Protein AF-A0A2W6W404-F1 (afdb_monomer_lite)

Radius of gyration: 25.02 Å; chains: 1; bounding box: 51×24×75 Å

Sequence (86 aa):
MTELVDHRGQPLRREVLTKEVAGPTLAGLRSPIAGYPGDGLTPVRLAQILRGADHGDPRSYFELAEQIEERDPHYVGVLSTRKRSV

Structure (mmCIF, N/CA/C/O backbone):
data_AF-A0A2W6W404-F1
#
_entry.id   AF-A0A2W6W404-F1
#
loop_
_atom_site.group_PDB
_atom_site.id
_atom_site.type_symbol
_atom_site.label_atom_id
_atom_site.label_alt_id
_atom_site.label_comp_id
_atom_site.label_asym_id
_atom_site.label_entity_id
_atom_site.label_seq_id
_atom_site.pdbx_PDB_ins_code
_atom_site.Cartn_x
_atom_site.Cartn_y
_atom_site.Cartn_z
_atom_site.occupancy
_atom_site.B_iso_or_equiv
_atom_site.auth_seq_id
_atom_site.auth_comp_id
_atom_site.auth_asym_id
_atom_site.auth_atom_id
_atom_site.pdbx_PDB_model_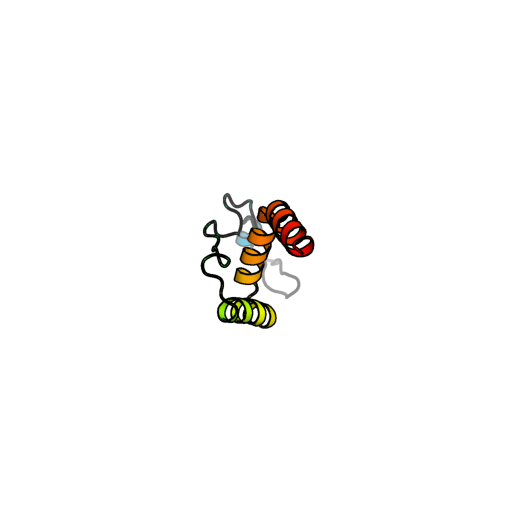num
ATOM 1 N N . MET A 1 1 ? -36.879 4.392 49.214 1.00 53.06 1 MET A N 1
ATOM 2 C CA . MET A 1 1 ? -35.535 4.736 48.703 1.00 53.06 1 MET A CA 1
ATOM 3 C C . MET A 1 1 ? -35.643 4.854 47.195 1.00 53.06 1 MET A C 1
ATOM 5 O O . MET A 1 1 ? -36.038 3.882 46.571 1.00 53.06 1 MET A O 1
ATOM 9 N N . THR A 1 2 ? -35.401 6.036 46.634 1.00 76.88 2 THR A N 1
ATOM 10 C CA . THR A 1 2 ? -35.533 6.295 45.192 1.00 76.88 2 THR A CA 1
ATOM 11 C C . THR A 1 2 ? -34.199 5.992 44.511 1.00 76.88 2 THR A C 1
ATOM 13 O O . THR A 1 2 ? -33.176 6.560 44.894 1.00 76.88 2 THR A O 1
ATOM 16 N N . GLU A 1 3 ? -34.191 5.070 43.550 1.00 84.12 3 GLU A N 1
ATOM 17 C CA . GLU A 1 3 ? -32.990 4.660 42.816 1.00 84.12 3 GLU A CA 1
ATOM 18 C C . GLU A 1 3 ? -32.876 5.452 41.506 1.00 84.12 3 GLU A C 1
ATOM 20 O O . GLU A 1 3 ? -33.872 5.673 40.818 1.00 84.12 3 GLU A O 1
ATOM 25 N N . LEU A 1 4 ? -31.671 5.936 41.184 1.00 86.44 4 LEU A N 1
ATOM 26 C CA . LEU A 1 4 ? -31.414 6.641 39.926 1.00 86.44 4 LEU A CA 1
ATOM 27 C C . LEU A 1 4 ? -31.277 5.611 38.807 1.00 86.44 4 LEU A C 1
ATOM 29 O O . LEU A 1 4 ? -30.489 4.674 38.930 1.00 86.44 4 LEU A O 1
ATOM 33 N N . VAL A 1 5 ? -32.014 5.814 37.720 1.00 91.62 5 VAL A N 1
ATOM 34 C CA . VAL A 1 5 ? -32.024 4.935 36.546 1.00 91.62 5 VAL A CA 1
ATOM 35 C C . VAL A 1 5 ? -31.559 5.684 35.302 1.00 91.62 5 VAL A C 1
ATOM 37 O O . VAL A 1 5 ? -31.646 6.912 35.235 1.00 91.62 5 VAL A O 1
ATOM 40 N N . ASP A 1 6 ? -31.040 4.950 34.324 1.00 87.44 6 ASP A N 1
ATOM 41 C CA . ASP A 1 6 ? -30.672 5.490 33.019 1.00 87.44 6 ASP A CA 1
ATOM 42 C C . ASP A 1 6 ? -31.889 5.667 32.085 1.00 87.44 6 ASP A C 1
ATOM 44 O O . ASP A 1 6 ? -33.036 5.380 32.433 1.00 87.44 6 ASP A O 1
ATOM 48 N N . HIS A 1 7 ? -31.629 6.114 30.852 1.00 88.81 7 HIS A N 1
ATOM 49 C CA . HIS A 1 7 ? -32.644 6.281 29.804 1.00 88.81 7 HIS A CA 1
ATOM 50 C C . HIS A 1 7 ? -33.353 4.976 29.380 1.00 88.81 7 HIS A C 1
ATOM 52 O O . HIS A 1 7 ? -34.337 5.033 28.647 1.00 88.81 7 HIS A O 1
ATOM 58 N N . AR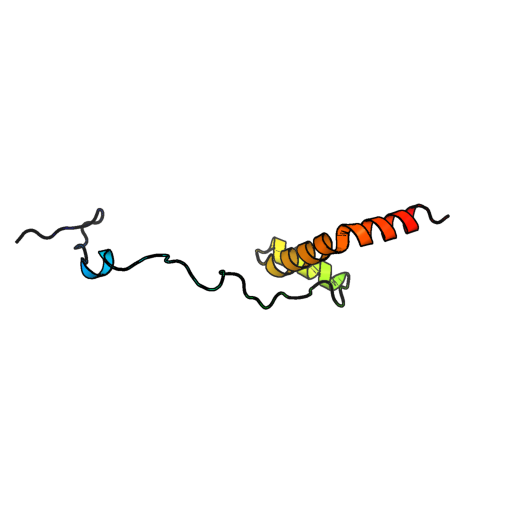G A 1 8 ? -32.859 3.808 29.810 1.00 91.81 8 ARG A N 1
ATOM 59 C CA . ARG A 1 8 ? -33.426 2.475 29.554 1.00 91.81 8 ARG A CA 1
ATOM 60 C C . ARG A 1 8 ? -34.071 1.875 30.806 1.00 91.81 8 ARG A C 1
ATOM 62 O O . ARG A 1 8 ? -34.478 0.715 30.776 1.00 91.81 8 ARG A O 1
ATOM 69 N N . GLY A 1 9 ? -34.165 2.639 31.897 1.00 89.62 9 GLY A N 1
ATOM 70 C CA . GLY A 1 9 ? -34.723 2.185 33.168 1.00 89.62 9 GLY A CA 1
ATOM 71 C C . GLY A 1 9 ? -33.810 1.239 33.951 1.00 89.62 9 GLY A C 1
ATOM 72 O O . GLY A 1 9 ? -34.273 0.615 34.903 1.00 89.62 9 GLY A O 1
ATOM 73 N N . GLN A 1 10 ? -32.532 1.108 33.579 1.00 89.69 10 GLN A N 1
ATOM 74 C CA . GLN A 1 10 ? -31.573 0.298 34.326 1.00 89.69 10 GLN A CA 1
ATOM 75 C C . GLN A 1 10 ? -30.976 1.103 35.491 1.00 89.69 10 GLN A C 1
ATOM 77 O O . GLN A 1 10 ? -30.636 2.275 35.304 1.00 89.69 10 GLN A O 1
ATOM 82 N N . PRO A 1 11 ? -30.806 0.505 36.686 1.00 89.75 11 PRO A N 1
ATOM 83 C CA . PRO A 1 11 ? -30.178 1.173 37.821 1.00 89.75 11 PRO A CA 1
ATOM 84 C C . PRO A 1 11 ? -28.761 1.659 37.513 1.00 89.75 11 PRO A C 1
ATOM 86 O O . PRO A 1 11 ? -27.920 0.918 36.995 1.00 89.75 11 PRO A O 1
ATOM 89 N N . LEU A 1 12 ? -28.475 2.912 37.862 1.00 86.81 12 LEU A N 1
ATOM 90 C CA . LEU A 1 12 ? -27.193 3.542 37.577 1.00 86.81 12 LEU A CA 1
ATOM 91 C C . LEU A 1 12 ? -26.098 2.992 38.506 1.00 86.81 12 LEU A C 1
ATOM 93 O O . LEU A 1 12 ? -26.096 3.227 39.718 1.00 86.81 12 LEU A O 1
ATOM 97 N N . ARG A 1 13 ? -25.106 2.303 37.936 1.00 86.25 13 ARG A N 1
ATOM 98 C CA . ARG A 1 13 ? -23.950 1.780 38.682 1.00 86.25 13 ARG A CA 1
ATOM 99 C C . ARG A 1 13 ? -22.926 2.889 38.926 1.00 86.25 13 ARG A C 1
ATOM 101 O O . ARG A 1 13 ? -22.054 3.138 38.095 1.00 86.25 13 ARG A O 1
ATOM 108 N N . ARG A 1 14 ? -23.019 3.552 40.084 1.00 82.62 14 ARG A N 1
ATOM 109 C CA . ARG A 1 14 ? -22.145 4.685 40.471 1.00 82.62 14 ARG A CA 1
ATOM 110 C C . ARG A 1 14 ? -20.647 4.367 40.379 1.00 82.62 14 ARG A C 1
ATOM 112 O O . ARG A 1 14 ? -19.864 5.221 39.990 1.00 82.62 14 ARG A O 1
ATOM 119 N N . GLU A 1 15 ? -20.283 3.125 40.674 1.00 82.62 15 GLU A N 1
ATOM 120 C CA . GLU A 1 15 ? -18.931 2.557 40.574 1.00 82.62 15 GLU A CA 1
ATOM 121 C C . GLU A 1 15 ? -18.308 2.595 39.164 1.00 82.62 15 GLU A C 1
ATOM 123 O O . GLU A 1 15 ? -17.088 2.538 39.032 1.00 82.62 15 GLU A O 1
ATOM 128 N N . VAL A 1 16 ? -19.120 2.687 38.105 1.00 81.94 16 VAL A N 1
ATOM 129 C CA . VAL A 1 16 ? -18.638 2.772 36.715 1.00 81.94 16 VAL A CA 1
ATOM 130 C C . VAL A 1 16 ? -18.458 4.227 36.277 1.00 81.94 16 VAL A C 1
ATOM 132 O O . VAL A 1 16 ? -17.582 4.515 35.470 1.00 81.94 16 VAL A O 1
ATOM 135 N N . LEU A 1 17 ? -19.238 5.154 36.839 1.00 81.69 17 LEU A N 1
ATOM 136 C CA . LEU A 1 17 ? -19.243 6.571 36.450 1.00 81.69 17 LEU A CA 1
ATOM 137 C C . LEU A 1 17 ? -17.990 7.338 36.882 1.00 81.69 17 LEU A C 1
ATOM 139 O O . LEU A 1 17 ? -17.727 8.421 36.371 1.00 81.69 17 LEU A O 1
ATOM 143 N N . THR A 1 18 ? -17.236 6.796 37.834 1.00 84.44 18 THR A N 1
ATOM 144 C CA . THR A 1 18 ? -15.974 7.370 38.311 1.00 84.44 18 THR A CA 1
ATOM 145 C C . THR A 1 18 ? -14.751 6.783 37.611 1.00 84.44 18 THR A C 1
ATOM 147 O O . THR A 1 18 ? -13.636 7.230 37.873 1.00 84.44 18 THR A O 1
ATOM 150 N N . LYS A 1 19 ? -14.925 5.780 36.739 1.00 83.94 19 LYS A N 1
ATOM 151 C CA . LYS A 1 19 ? -13.820 5.195 35.977 1.00 83.94 19 LYS A CA 1
ATOM 152 C C . LYS A 1 19 ? -13.516 6.050 34.755 1.00 83.94 19 LYS A C 1
ATOM 154 O O . LYS A 1 19 ? -14.415 6.418 34.005 1.00 83.94 19 LYS A O 1
ATOM 159 N N . GLU A 1 20 ? -12.235 6.320 34.546 1.00 79.62 20 GLU A N 1
ATOM 160 C CA . GLU A 1 20 ? -11.753 6.970 33.334 1.00 79.62 20 GLU A CA 1
ATOM 161 C C . GLU A 1 20 ? -12.017 6.070 32.117 1.00 79.62 20 GLU A C 1
ATOM 163 O O . GLU A 1 20 ? -11.690 4.881 32.117 1.00 79.62 20 GLU A O 1
ATOM 168 N N . VAL A 1 21 ? -12.628 6.641 31.080 1.00 79.06 21 VAL A N 1
ATOM 169 C CA . VAL A 1 21 ? -12.876 5.979 29.796 1.00 79.06 21 VAL A CA 1
ATOM 170 C C . VAL A 1 21 ? -12.058 6.709 28.738 1.00 79.06 21 VAL A C 1
ATOM 172 O O . VAL A 1 21 ? -12.158 7.926 28.627 1.00 79.06 21 VAL A O 1
ATOM 175 N N . ALA A 1 22 ? -11.277 5.959 27.956 1.00 71.62 22 ALA A N 1
ATOM 176 C CA . ALA A 1 22 ? -10.425 6.481 26.882 1.00 71.62 22 ALA A CA 1
ATOM 177 C C . ALA A 1 22 ? -9.326 7.473 27.334 1.00 71.62 22 ALA A C 1
ATOM 179 O O . ALA A 1 22 ? -9.072 8.472 26.663 1.00 71.62 22 ALA A O 1
ATOM 180 N N . GLY A 1 23 ? -8.651 7.179 28.452 1.00 78.00 23 GLY A N 1
ATOM 181 C CA . GLY A 1 23 ? -7.465 7.921 28.892 1.00 78.00 23 GLY A CA 1
ATOM 182 C C . GLY A 1 23 ? -6.286 7.843 27.89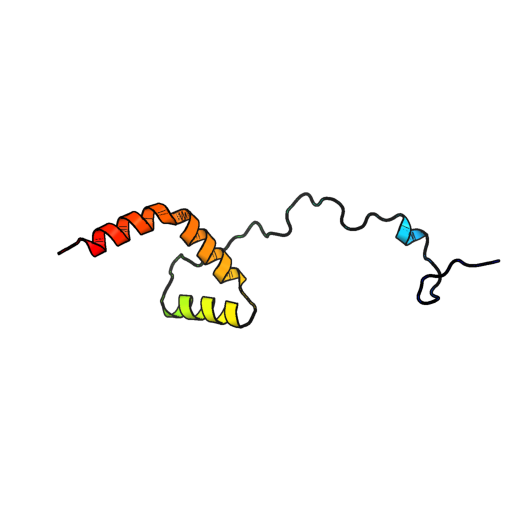9 1.00 78.00 23 GLY A C 1
ATOM 183 O O . GLY A 1 23 ? -6.243 6.957 27.034 1.00 78.00 23 GLY A O 1
ATOM 184 N N . PRO A 1 24 ? -5.307 8.761 28.000 1.00 65.06 24 PRO A N 1
ATOM 185 C CA . PRO A 1 24 ? -4.152 8.808 27.107 1.00 65.06 24 PRO A CA 1
ATOM 186 C C . PRO A 1 24 ? -3.336 7.510 27.192 1.00 65.06 24 PRO A C 1
ATOM 188 O O . PRO A 1 24 ? -2.898 7.098 28.264 1.00 65.06 24 PRO A O 1
ATOM 191 N N . THR A 1 25 ? -3.120 6.8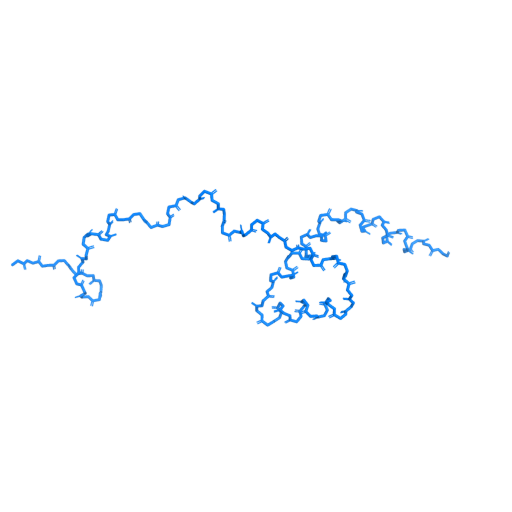52 26.051 1.00 68.81 25 THR A N 1
ATOM 192 C CA . THR A 1 25 ? -2.308 5.627 25.971 1.00 68.81 25 THR A CA 1
ATOM 193 C C . THR A 1 25 ? -0.871 5.984 25.581 1.00 68.81 25 THR A C 1
ATOM 195 O O . THR A 1 25 ? -0.660 6.777 24.667 1.00 68.81 25 THR A O 1
ATOM 198 N N . LEU A 1 26 ? 0.124 5.404 26.265 1.00 65.44 26 LEU A N 1
ATOM 199 C CA . LEU A 1 26 ? 1.557 5.676 26.038 1.00 65.44 26 LEU A CA 1
ATOM 200 C C . LEU A 1 26 ? 2.068 5.221 24.660 1.00 65.44 26 LEU A C 1
ATOM 202 O O . LEU A 1 26 ? 3.077 5.729 24.181 1.00 65.44 26 LEU A O 1
ATOM 206 N N . ALA A 1 27 ? 1.381 4.274 24.025 1.00 62.81 27 ALA A N 1
ATOM 207 C CA . ALA A 1 27 ? 1.662 3.814 22.673 1.00 62.81 27 ALA A CA 1
ATOM 208 C C . ALA A 1 27 ? 0.424 4.056 21.804 1.00 62.81 27 ALA A C 1
ATOM 210 O O . ALA A 1 27 ? -0.701 3.805 22.236 1.00 62.81 27 ALA A O 1
ATOM 211 N N . GLY A 1 28 ? 0.618 4.554 20.582 1.00 61.38 28 GLY A N 1
ATOM 212 C CA . GLY A 1 28 ? -0.481 4.677 19.627 1.00 61.38 28 GLY A CA 1
ATOM 213 C C . GLY A 1 28 ? -1.095 3.309 19.316 1.00 61.38 28 GLY A C 1
ATOM 214 O O . GLY A 1 28 ? -0.422 2.286 19.393 1.00 61.38 28 GLY A O 1
ATOM 215 N N . LEU A 1 29 ? -2.354 3.287 18.872 1.00 59.09 29 LEU A N 1
ATOM 216 C CA . LEU A 1 29 ? -3.043 2.081 18.370 1.00 59.09 29 LEU A CA 1
ATOM 217 C C . LEU A 1 29 ? -2.361 1.437 17.138 1.00 59.09 29 LEU A C 1
ATOM 219 O O . LEU A 1 29 ? -2.868 0.465 16.582 1.00 59.09 29 LEU A O 1
ATOM 223 N N . ARG A 1 30 ? -1.237 1.994 16.676 1.00 57.59 30 ARG A N 1
ATOM 224 C CA . ARG A 1 30 ? -0.439 1.480 15.567 1.00 57.59 30 ARG A CA 1
ATOM 225 C C . ARG A 1 30 ? 0.628 0.544 16.122 1.00 57.59 30 ARG A C 1
ATOM 227 O O . ARG A 1 30 ? 1.463 0.954 16.924 1.00 57.59 30 ARG A O 1
ATOM 234 N N . SER A 1 31 ? 0.592 -0.710 15.677 1.00 58.41 31 SER A N 1
ATOM 235 C CA . SER A 1 31 ? 1.682 -1.656 15.912 1.00 58.41 31 SER A CA 1
ATOM 236 C C . SER A 1 31 ? 2.988 -1.063 15.360 1.00 58.41 31 SER A C 1
ATOM 238 O O . SER A 1 31 ? 2.996 -0.649 14.203 1.00 58.41 31 SER A O 1
ATOM 240 N N . PRO A 1 32 ? 4.088 -1.030 16.133 1.00 55.25 32 PRO A N 1
ATOM 241 C CA . PRO A 1 32 ? 5.392 -0.575 15.643 1.00 55.25 32 PRO A CA 1
ATOM 242 C C . PRO A 1 32 ? 6.032 -1.554 14.646 1.00 55.25 32 PRO A C 1
ATOM 244 O O . PRO A 1 32 ? 7.056 -1.242 14.046 1.00 55.25 32 PRO A O 1
ATOM 247 N N . ILE A 1 33 ? 5.447 -2.742 14.464 1.00 56.25 33 ILE A N 1
ATOM 248 C CA . ILE A 1 33 ? 5.861 -3.701 13.441 1.00 56.25 33 ILE A CA 1
ATOM 249 C C . ILE A 1 33 ? 5.131 -3.327 12.148 1.00 56.25 33 ILE A C 1
ATOM 251 O O . ILE A 1 33 ? 4.057 -3.857 11.870 1.00 56.25 33 ILE A O 1
ATOM 255 N N . ALA A 1 34 ? 5.690 -2.376 11.401 1.00 61.12 34 ALA A N 1
ATOM 256 C CA . ALA A 1 34 ? 5.291 -2.130 10.021 1.00 61.12 34 ALA A CA 1
ATOM 257 C C . ALA A 1 34 ? 5.863 -3.242 9.129 1.00 61.12 34 ALA A C 1
ATOM 259 O O . ALA A 1 34 ? 7.029 -3.627 9.266 1.00 61.12 34 ALA A O 1
ATOM 260 N N . GLY A 1 35 ? 5.044 -3.788 8.233 1.00 76.50 35 GLY A N 1
ATOM 261 C CA . GLY A 1 35 ? 5.544 -4.642 7.162 1.00 76.50 35 GLY A CA 1
ATOM 262 C C . GLY A 1 35 ? 6.310 -3.839 6.104 1.00 76.50 35 GLY A C 1
ATOM 263 O O . GLY A 1 35 ? 6.104 -2.640 5.947 1.00 76.50 35 GLY A O 1
ATOM 264 N N . TYR A 1 36 ? 7.135 -4.525 5.306 1.00 87.94 36 TYR A N 1
ATOM 265 C CA . TYR A 1 36 ? 7.716 -3.987 4.067 1.00 87.94 36 TYR A CA 1
ATOM 266 C C . TYR A 1 36 ? 7.151 -4.735 2.848 1.00 87.94 36 TYR A C 1
ATOM 268 O O . TYR A 1 36 ? 7.859 -5.515 2.207 1.00 87.94 36 TYR A O 1
ATOM 276 N N . PRO A 1 37 ? 5.852 -4.576 2.508 1.00 90.44 37 PRO A N 1
ATOM 277 C CA . PRO A 1 37 ? 5.259 -5.246 1.348 1.00 90.44 37 PRO A CA 1
ATOM 278 C C . PRO A 1 37 ? 5.930 -4.923 0.002 1.00 90.44 37 PRO A C 1
ATOM 280 O O . PRO A 1 37 ? 5.740 -5.692 -0.942 1.00 90.44 37 PRO A O 1
ATOM 283 N N . GLY A 1 38 ? 6.711 -3.837 -0.099 1.00 90.19 38 GLY A N 1
ATOM 284 C CA . GLY A 1 38 ? 7.503 -3.507 -1.286 1.00 90.19 38 GLY A CA 1
ATOM 285 C C . GLY A 1 38 ? 8.694 -4.445 -1.522 1.00 90.19 38 GLY A C 1
ATOM 286 O O . GLY A 1 38 ? 9.119 -4.623 -2.667 1.00 90.19 38 GLY A O 1
ATOM 287 N N . ASP A 1 39 ? 9.205 -5.100 -0.479 1.00 91.38 39 ASP A N 1
ATOM 288 C CA . ASP A 1 39 ? 10.348 -6.002 -0.593 1.00 91.38 39 ASP A CA 1
ATOM 289 C C . ASP A 1 39 ? 9.936 -7.325 -1.245 1.00 91.38 39 ASP A C 1
ATOM 291 O O . ASP A 1 39 ? 9.029 -8.031 -0.788 1.00 91.38 39 ASP A O 1
ATOM 295 N N . GLY A 1 40 ? 10.602 -7.675 -2.350 1.00 89.50 40 GLY A N 1
ATOM 296 C CA . GLY A 1 40 ? 10.233 -8.842 -3.155 1.00 89.50 40 GLY A CA 1
ATOM 297 C C . GLY A 1 40 ? 8.839 -8.716 -3.781 1.00 89.50 40 GLY A C 1
ATOM 298 O O . GLY A 1 40 ? 8.135 -9.721 -3.928 1.00 89.50 40 GLY A O 1
ATOM 299 N N . LEU A 1 41 ? 8.400 -7.492 -4.101 1.00 94.56 41 LEU A N 1
ATOM 300 C CA . LEU A 1 41 ? 7.122 -7.261 -4.763 1.00 94.56 41 LEU A CA 1
ATOM 301 C C . LEU A 1 41 ? 7.123 -7.900 -6.160 1.00 94.56 41 LEU A C 1
ATOM 303 O O . LEU A 1 41 ? 7.942 -7.578 -7.020 1.00 94.56 41 LEU A O 1
ATOM 307 N N . THR A 1 42 ? 6.170 -8.799 -6.393 1.00 97.31 42 THR A N 1
ATOM 308 C CA . THR A 1 42 ? 5.885 -9.387 -7.708 1.00 97.31 42 THR A CA 1
ATOM 309 C C . THR A 1 42 ? 4.502 -8.939 -8.180 1.00 97.31 42 THR A C 1
ATOM 311 O O . THR A 1 42 ? 3.665 -8.588 -7.343 1.00 97.31 42 THR A O 1
ATOM 314 N N . PRO A 1 43 ? 4.192 -8.997 -9.489 1.00 97.56 43 PRO A N 1
ATOM 315 C CA . PRO A 1 43 ? 2.854 -8.6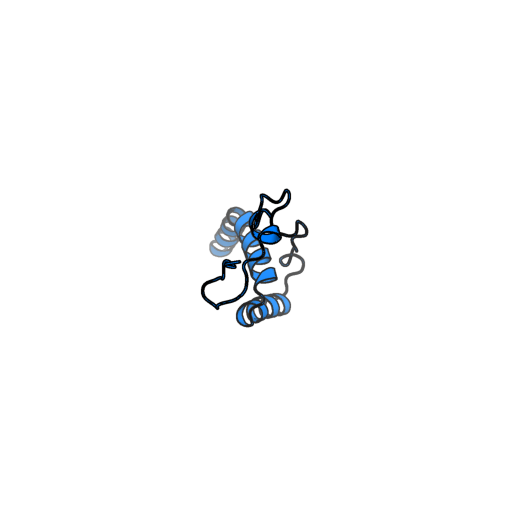62 -9.982 1.00 97.56 43 PRO A CA 1
ATOM 316 C C . PRO A 1 43 ? 1.738 -9.471 -9.304 1.00 97.56 43 PRO A C 1
ATOM 318 O O . PRO A 1 43 ? 0.684 -8.929 -8.979 1.00 97.56 43 PRO A O 1
ATOM 321 N N . VAL A 1 44 ? 1.988 -10.757 -9.026 1.00 98.00 44 VAL A N 1
ATOM 322 C CA . VAL A 1 44 ? 1.036 -11.633 -8.323 1.00 98.00 44 VAL A CA 1
ATOM 323 C C . VAL A 1 44 ? 0.788 -11.139 -6.897 1.00 98.00 44 VAL A C 1
ATOM 325 O O . VAL A 1 44 ? -0.366 -11.050 -6.476 1.00 98.00 44 VAL A O 1
ATOM 328 N N . ARG A 1 45 ? 1.851 -10.772 -6.172 1.00 96.38 45 ARG A N 1
ATOM 329 C CA . ARG A 1 45 ? 1.760 -10.255 -4.801 1.00 96.38 45 ARG A CA 1
ATOM 330 C C . ARG A 1 45 ? 1.068 -8.892 -4.752 1.00 96.38 45 ARG A C 1
ATOM 332 O O . ARG A 1 45 ? 0.208 -8.686 -3.904 1.00 96.38 45 ARG A O 1
ATOM 339 N N . LEU A 1 46 ? 1.366 -7.997 -5.695 1.00 97.56 46 LEU A N 1
ATOM 340 C CA . LEU A 1 46 ? 0.674 -6.711 -5.813 1.00 97.56 46 LEU A CA 1
ATOM 341 C C . LEU A 1 46 ? -0.831 -6.909 -6.040 1.00 97.56 46 LEU A C 1
ATOM 343 O O . LEU A 1 46 ? -1.645 -6.294 -5.359 1.00 97.56 46 LEU A O 1
ATOM 347 N N . ALA A 1 47 ? -1.212 -7.818 -6.940 1.00 98.06 47 ALA A N 1
ATOM 348 C CA . ALA A 1 47 ? -2.618 -8.115 -7.192 1.00 98.06 47 ALA A CA 1
ATOM 349 C C . ALA A 1 47 ? -3.336 -8.683 -5.953 1.00 98.06 47 ALA A C 1
ATOM 351 O O . ALA A 1 47 ? -4.520 -8.420 -5.756 1.00 98.06 47 ALA A O 1
ATOM 352 N N . GLN A 1 48 ? -2.641 -9.459 -5.113 1.00 97.19 48 GLN A N 1
ATOM 353 C CA . GLN A 1 48 ? -3.179 -9.933 -3.833 1.00 97.19 48 GLN A CA 1
ATOM 354 C C . GLN A 1 48 ? -3.382 -8.786 -2.837 1.00 97.19 48 GLN A C 1
ATOM 356 O O . GLN A 1 48 ? -4.437 -8.734 -2.214 1.00 97.19 48 GLN A O 1
ATOM 361 N N . ILE A 1 49 ? -2.425 -7.859 -2.728 1.00 97.06 49 ILE A N 1
ATOM 362 C CA . ILE A 1 49 ? -2.531 -6.680 -1.853 1.00 97.06 49 ILE A CA 1
ATOM 363 C C . ILE A 1 49 ? -3.740 -5.820 -2.244 1.00 97.06 49 ILE A C 1
ATOM 365 O O . ILE A 1 49 ? -4.540 -5.463 -1.384 1.00 97.06 49 ILE A O 1
ATOM 369 N N . LEU A 1 50 ? -3.904 -5.534 -3.540 1.00 97.94 50 LEU A N 1
ATOM 370 C CA . LEU A 1 50 ? -5.018 -4.721 -4.040 1.00 97.94 50 LEU A CA 1
ATOM 371 C C . LEU A 1 50 ? -6.375 -5.393 -3.787 1.00 97.94 50 LEU A C 1
ATOM 373 O O . LEU A 1 50 ? -7.268 -4.771 -3.225 1.00 97.94 50 LEU A O 1
ATOM 377 N N . ARG A 1 51 ? -6.508 -6.690 -4.103 1.00 98.12 51 ARG A N 1
ATOM 378 C CA . ARG A 1 51 ? -7.744 -7.437 -3.813 1.00 98.12 51 ARG A CA 1
ATOM 379 C C . ARG A 1 51 ? -8.037 -7.534 -2.316 1.00 98.12 51 ARG A C 1
ATOM 381 O O . ARG A 1 51 ? -9.197 -7.500 -1.927 1.00 98.12 51 ARG A O 1
ATOM 388 N N . GLY A 1 52 ? -7.009 -7.673 -1.479 1.00 97.88 52 GLY A N 1
ATOM 389 C CA . GLY A 1 52 ? -7.163 -7.666 -0.023 1.00 97.88 52 GLY A CA 1
ATOM 390 C C . GLY A 1 52 ? -7.788 -6.361 0.467 1.00 97.88 52 GLY A C 1
ATOM 391 O O . GLY A 1 52 ? -8.759 -6.394 1.222 1.00 97.88 52 GLY A O 1
ATOM 392 N N . ALA A 1 53 ? -7.308 -5.227 -0.051 1.00 97.69 53 ALA A N 1
ATOM 393 C CA . ALA A 1 53 ? -7.882 -3.919 0.243 1.00 97.69 53 ALA A CA 1
ATOM 394 C C . ALA A 1 53 ? -9.347 -3.806 -0.215 1.00 97.69 53 ALA A C 1
ATOM 396 O O . ALA A 1 53 ? -10.184 -3.370 0.575 1.00 97.69 53 ALA A O 1
ATOM 397 N N . ASP A 1 54 ? -9.678 -4.277 -1.424 1.00 98.06 54 ASP A N 1
ATOM 398 C CA . ASP A 1 54 ? -11.061 -4.296 -1.936 1.00 98.06 54 ASP A CA 1
ATOM 399 C C . ASP A 1 54 ? -12.006 -5.147 -1.066 1.00 98.06 54 ASP A C 1
ATOM 401 O O . ASP A 1 54 ? -13.198 -4.859 -0.954 1.00 98.06 54 ASP A O 1
ATOM 405 N N . HIS A 1 55 ? -11.478 -6.191 -0.420 1.00 98.00 55 HIS A N 1
ATOM 406 C CA . HIS A 1 55 ? -12.220 -7.075 0.482 1.00 98.00 55 HIS A CA 1
ATOM 407 C C . HIS A 1 55 ? -12.207 -6.632 1.956 1.00 98.00 55 HIS A C 1
ATOM 409 O O . HIS A 1 55 ? -12.693 -7.366 2.816 1.00 98.00 55 HIS A O 1
ATOM 415 N N . GLY A 1 56 ? -11.698 -5.435 2.262 1.00 96.69 56 GLY A N 1
ATOM 416 C CA . GLY A 1 56 ? -11.735 -4.863 3.609 1.00 96.69 56 GLY A CA 1
ATOM 417 C C . GLY A 1 56 ? -10.511 -5.154 4.484 1.00 96.69 56 GLY A C 1
ATOM 418 O O . GLY A 1 56 ? -10.549 -4.845 5.674 1.00 96.69 56 GLY A O 1
ATOM 419 N N . ASP A 1 57 ? -9.416 -5.677 3.921 1.00 95.19 57 ASP A N 1
ATOM 420 C CA . ASP A 1 57 ? -8.105 -5.766 4.586 1.00 95.19 57 ASP A CA 1
ATOM 421 C C . ASP A 1 57 ? -7.069 -4.841 3.912 1.00 95.19 57 ASP A C 1
ATOM 423 O O . ASP A 1 57 ? -6.222 -5.287 3.134 1.00 95.19 57 ASP A O 1
ATOM 427 N N . PRO A 1 58 ? -7.115 -3.520 4.180 1.00 95.12 58 PRO A N 1
ATOM 428 C CA .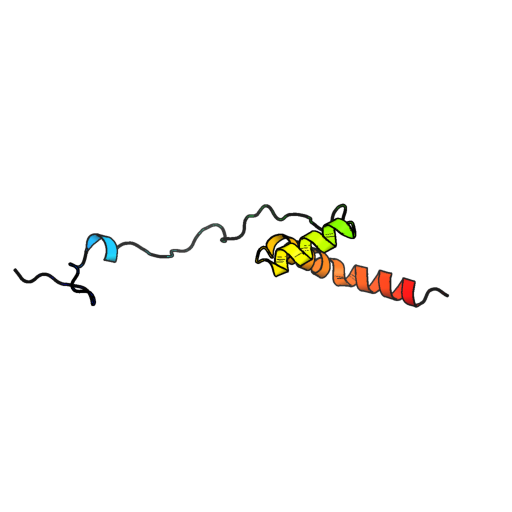 PRO A 1 58 ? -6.274 -2.542 3.493 1.00 95.12 58 PRO A CA 1
ATOM 429 C C . PRO A 1 58 ? -4.877 -2.378 4.109 1.00 95.12 58 PRO A C 1
ATOM 431 O O . PRO A 1 58 ? -4.113 -1.531 3.652 1.00 95.12 58 PRO A O 1
ATOM 434 N N . ARG A 1 59 ? -4.513 -3.141 5.150 1.00 93.19 59 ARG A N 1
ATOM 435 C CA . ARG A 1 59 ? -3.274 -2.908 5.917 1.00 93.19 59 ARG A CA 1
ATOM 436 C C . ARG A 1 59 ? -2.028 -2.923 5.030 1.00 93.19 59 ARG A C 1
ATOM 438 O O . ARG A 1 59 ? -1.304 -1.936 4.988 1.00 93.19 59 ARG A O 1
ATOM 445 N N . SER A 1 60 ? -1.824 -3.996 4.266 1.00 93.56 60 SER A N 1
ATOM 446 C CA . SER A 1 60 ? -0.666 -4.113 3.369 1.00 93.56 60 SER A CA 1
ATOM 447 C C . SER A 1 60 ? -0.702 -3.120 2.207 1.00 93.56 60 SER A C 1
ATOM 449 O O . SER A 1 60 ? 0.345 -2.797 1.655 1.00 93.56 60 SER A O 1
ATOM 451 N N . TYR A 1 61 ? -1.886 -2.630 1.828 1.00 96.12 61 TYR A N 1
ATOM 452 C CA . TYR A 1 61 ? -2.004 -1.558 0.844 1.00 96.12 61 TYR A CA 1
ATOM 453 C C . TYR A 1 61 ? -1.497 -0.232 1.418 1.00 96.12 61 TYR A C 1
ATOM 455 O O . TYR A 1 61 ? -0.688 0.426 0.772 1.00 96.12 61 TYR A O 1
ATOM 463 N N . PHE A 1 62 ? -1.902 0.131 2.638 1.00 95.56 62 PHE A N 1
ATOM 464 C CA . PHE A 1 62 ? -1.430 1.357 3.284 1.00 95.56 62 PHE A CA 1
ATOM 465 C C . PHE A 1 62 ? 0.073 1.322 3.576 1.00 95.56 62 PHE A C 1
ATOM 467 O O . PHE A 1 62 ? 0.759 2.294 3.282 1.00 95.56 62 PHE A O 1
ATOM 474 N N . GLU A 1 63 ? 0.603 0.192 4.046 1.00 93.75 63 GLU A N 1
ATOM 475 C CA . GLU A 1 63 ? 2.051 0.013 4.237 1.00 93.75 63 GLU A CA 1
ATOM 476 C C . GLU A 1 63 ? 2.836 0.121 2.916 1.00 93.75 63 GLU A C 1
ATOM 478 O O . GLU A 1 63 ? 3.958 0.627 2.885 1.00 93.75 63 GLU A O 1
ATOM 483 N N . LEU A 1 64 ? 2.269 -0.369 1.805 1.00 95.19 64 LEU A N 1
ATOM 484 C CA . LEU A 1 64 ? 2.878 -0.227 0.481 1.00 95.19 64 LEU A CA 1
ATOM 485 C C . LEU A 1 64 ? 2.813 1.224 -0.011 1.00 95.19 64 LEU A C 1
ATOM 487 O O . LEU A 1 64 ? 3.779 1.706 -0.596 1.00 95.19 64 LEU A O 1
ATOM 491 N N . ALA A 1 65 ? 1.694 1.912 0.217 1.00 95.44 65 ALA A N 1
ATOM 492 C CA . ALA A 1 65 ? 1.525 3.311 -0.154 1.00 95.44 65 ALA A CA 1
ATOM 493 C C . ALA A 1 65 ? 2.514 4.218 0.594 1.00 95.44 65 ALA A C 1
ATOM 495 O O . ALA A 1 65 ? 3.145 5.057 -0.040 1.00 95.44 65 ALA A O 1
ATOM 496 N N . GLU A 1 66 ? 2.720 3.992 1.893 1.00 93.62 66 GLU A N 1
ATOM 497 C CA . GLU A 1 66 ? 3.704 4.713 2.713 1.00 93.62 66 GLU A CA 1
ATOM 498 C C . GLU A 1 66 ? 5.135 4.527 2.181 1.00 93.62 66 GLU A C 1
ATOM 500 O O . GLU A 1 66 ? 5.852 5.500 1.961 1.00 93.62 66 GLU A O 1
ATOM 505 N N . GLN A 1 67 ? 5.533 3.292 1.850 1.00 93.00 67 GLN A N 1
ATOM 506 C CA . GLN A 1 67 ? 6.834 3.034 1.213 1.00 93.00 67 GLN A CA 1
ATOM 507 C C . GLN A 1 67 ? 6.989 3.725 -0.144 1.00 93.00 67 GLN A C 1
ATOM 509 O O . GLN A 1 67 ? 8.105 4.083 -0.531 1.00 93.00 67 GLN A O 1
ATOM 514 N N . ILE A 1 68 ? 5.897 3.856 -0.903 1.00 94.31 68 ILE A N 1
ATOM 515 C CA . ILE A 1 68 ? 5.921 4.556 -2.187 1.00 94.31 68 ILE A CA 1
ATOM 516 C C . ILE A 1 68 ? 6.084 6.059 -1.972 1.00 94.31 68 ILE A C 1
ATOM 518 O O . ILE A 1 68 ? 6.902 6.671 -2.655 1.00 94.31 68 ILE A O 1
ATOM 522 N N . GLU A 1 69 ? 5.347 6.626 -1.018 1.00 94.62 69 GLU A N 1
ATOM 523 C CA . GLU A 1 69 ? 5.419 8.036 -0.634 1.00 94.62 69 GLU A CA 1
ATOM 524 C C . GLU A 1 69 ? 6.833 8.416 -0.177 1.00 94.62 69 GLU A C 1
ATOM 526 O O . GLU A 1 69 ? 7.414 9.374 -0.686 1.00 94.62 69 GLU A O 1
ATOM 531 N N . GLU A 1 70 ? 7.443 7.616 0.700 1.00 93.88 70 GLU A N 1
ATOM 532 C CA . GLU A 1 70 ? 8.802 7.850 1.206 1.00 93.88 70 GLU A CA 1
ATOM 533 C C . GLU A 1 70 ? 9.855 7.874 0.080 1.00 93.88 70 GLU A C 1
ATOM 535 O O . GLU A 1 70 ? 10.888 8.542 0.176 1.00 93.88 70 GLU A O 1
ATOM 540 N N . ARG A 1 71 ? 9.588 7.168 -1.027 1.00 94.38 71 ARG A N 1
ATOM 541 C CA . ARG A 1 71 ? 10.481 7.051 -2.190 1.00 94.38 71 ARG A CA 1
ATOM 542 C C . ARG A 1 71 ? 10.062 7.921 -3.375 1.00 94.38 71 ARG A C 1
ATOM 544 O O . ARG A 1 71 ? 10.690 7.814 -4.434 1.00 94.38 71 ARG A O 1
ATOM 551 N N . ASP A 1 72 ? 9.065 8.793 -3.224 1.00 96.06 72 ASP A N 1
ATOM 552 C CA . ASP A 1 72 ? 8.504 9.582 -4.327 1.00 96.06 72 ASP A CA 1
ATOM 553 C C . ASP A 1 72 ? 9.575 10.351 -5.137 1.00 96.06 72 ASP A C 1
ATOM 555 O O . ASP A 1 72 ? 9.660 10.134 -6.354 1.00 96.06 72 ASP A O 1
ATOM 559 N N . PRO A 1 73 ? 10.513 11.112 -4.524 1.00 96.38 73 PRO A N 1
ATOM 560 C CA . PRO A 1 73 ? 11.539 11.833 -5.284 1.00 96.38 73 PRO A CA 1
ATOM 561 C C . PRO A 1 73 ? 12.446 10.911 -6.111 1.00 96.38 73 PRO A C 1
ATOM 563 O O . PRO A 1 73 ? 12.861 11.250 -7.225 1.00 96.38 73 PRO A O 1
ATOM 566 N N . HIS A 1 74 ? 12.748 9.721 -5.586 1.00 95.38 74 HIS A N 1
ATOM 567 C CA . HIS A 1 74 ? 13.552 8.727 -6.289 1.00 95.38 74 HIS A CA 1
ATOM 568 C C . HIS A 1 74 ? 12.797 8.158 -7.497 1.00 95.38 74 HIS A C 1
ATOM 570 O O . HIS A 1 74 ? 13.354 8.089 -8.599 1.00 95.38 74 HIS A O 1
ATOM 576 N N . TYR A 1 75 ? 11.525 7.790 -7.320 1.00 94.69 75 TYR A N 1
ATOM 577 C CA . TYR A 1 75 ? 10.690 7.292 -8.411 1.00 94.69 75 TYR A CA 1
ATOM 578 C C . TYR A 1 75 ? 10.504 8.327 -9.511 1.00 94.69 75 TYR A C 1
ATOM 580 O O . TYR A 1 75 ? 10.668 7.988 -10.685 1.00 94.69 75 TYR A O 1
ATOM 588 N N . VAL A 1 76 ? 10.267 9.590 -9.154 1.00 96.81 76 VAL A N 1
ATOM 589 C CA . VAL A 1 76 ? 10.222 10.696 -10.116 1.00 96.81 76 VAL A CA 1
ATOM 590 C C . VAL A 1 76 ? 11.513 10.752 -10.936 1.00 96.81 76 VAL A C 1
ATOM 592 O O . VAL A 1 76 ? 11.449 10.803 -12.168 1.00 96.81 76 VAL A O 1
ATOM 595 N N . GLY A 1 77 ? 12.683 10.676 -10.295 1.00 96.88 77 GLY A N 1
ATOM 596 C CA . GLY A 1 77 ? 13.981 10.662 -10.976 1.00 96.88 77 GLY A CA 1
ATOM 597 C C . GLY A 1 77 ? 14.136 9.502 -11.968 1.00 96.88 77 GLY A C 1
ATOM 598 O O . GLY A 1 77 ? 14.431 9.726 -13.146 1.00 96.88 77 GLY A O 1
ATOM 599 N N . VAL A 1 78 ? 13.889 8.264 -11.528 1.00 97.00 78 VAL A N 1
ATOM 600 C CA . VAL A 1 78 ? 14.037 7.056 -12.363 1.00 97.00 78 VAL A CA 1
ATOM 601 C C . VAL A 1 78 ? 13.043 7.043 -13.524 1.00 97.00 78 VAL A C 1
ATOM 603 O O . VAL A 1 78 ? 13.436 6.789 -14.666 1.00 97.00 78 VAL A O 1
ATOM 606 N N . LEU A 1 79 ? 11.765 7.328 -13.261 1.00 95.94 79 LEU A N 1
ATOM 607 C CA . LEU A 1 79 ? 10.722 7.344 -14.287 1.00 95.94 79 LEU A CA 1
ATOM 608 C C . LEU A 1 79 ? 10.984 8.433 -15.327 1.00 95.94 79 LEU A C 1
ATOM 610 O O . LEU A 1 79 ? 10.853 8.183 -16.526 1.00 95.94 79 LEU A O 1
ATOM 614 N N . SER A 1 80 ? 11.418 9.615 -14.887 1.00 96.44 80 SER A N 1
ATOM 615 C CA . SER A 1 80 ? 11.761 10.708 -15.797 1.00 96.44 80 SER A CA 1
ATOM 616 C C . SER A 1 80 ? 12.956 10.355 -16.681 1.00 96.44 80 SER A C 1
ATOM 618 O O . SER A 1 80 ? 12.960 10.688 -17.864 1.00 96.44 80 SER A O 1
ATOM 620 N N . THR A 1 81 ? 13.965 9.666 -16.140 1.00 97.19 81 THR A N 1
ATOM 621 C CA . THR A 1 81 ? 15.097 9.156 -16.928 1.00 97.19 81 THR A CA 1
ATOM 622 C C . THR A 1 81 ? 14.629 8.148 -17.971 1.00 97.19 81 THR A C 1
ATOM 624 O O . THR A 1 81 ? 14.860 8.377 -19.153 1.00 97.19 81 THR A O 1
ATOM 627 N N . ARG A 1 82 ? 13.885 7.107 -17.572 1.00 95.56 82 ARG A N 1
ATOM 628 C CA . ARG A 1 82 ? 13.367 6.080 -18.496 1.00 95.56 82 ARG A CA 1
ATOM 629 C C . ARG A 1 82 ? 12.509 6.669 -19.612 1.00 95.56 82 ARG A C 1
ATOM 631 O O . ARG A 1 82 ? 12.627 6.248 -20.752 1.00 95.56 82 ARG A O 1
ATOM 638 N N . LYS A 1 83 ? 11.668 7.657 -19.291 1.00 95.31 83 LYS A N 1
ATOM 639 C CA . LYS A 1 83 ? 10.818 8.347 -20.270 1.00 95.31 83 LYS A CA 1
ATOM 640 C C . LYS A 1 83 ? 11.622 9.112 -21.328 1.00 95.31 83 LYS A C 1
ATOM 642 O O . LYS A 1 83 ? 11.128 9.304 -22.432 1.00 95.31 83 LYS A O 1
ATOM 647 N N . ARG A 1 84 ? 12.815 9.602 -20.977 1.00 95.62 84 ARG A N 1
ATOM 648 C CA . ARG A 1 84 ? 13.685 10.407 -21.854 1.00 95.62 84 ARG A CA 1
ATOM 649 C C . ARG A 1 84 ? 14.777 9.589 -22.544 1.00 95.62 84 ARG A C 1
ATOM 651 O O . ARG A 1 84 ? 15.504 10.145 -23.359 1.00 95.62 84 ARG A O 1
ATOM 658 N N . SER A 1 85 ? 14.914 8.310 -22.207 1.00 92.00 85 SER A N 1
ATOM 659 C CA . SER A 1 85 ? 15.808 7.389 -22.900 1.00 92.00 85 SER A CA 1
ATOM 660 C C . SER A 1 85 ? 15.246 7.091 -24.294 1.00 92.00 85 SER A C 1
ATOM 662 O O . SER A 1 85 ? 14.134 6.578 -24.407 1.00 92.00 85 SER A O 1
ATOM 664 N N . VAL A 1 86 ? 16.009 7.462 -25.325 1.00 74.19 86 VAL A N 1
ATOM 665 C CA . VAL A 1 86 ? 15.781 7.137 -26.745 1.00 74.19 86 VAL A CA 1
ATOM 666 C C . VAL A 1 86 ? 16.546 5.890 -27.150 1.00 74.19 86 VAL A C 1
ATOM 668 O O . VAL A 1 86 ? 17.656 5.689 -26.605 1.00 74.19 86 VAL A O 1
#

pLDDT: mean 87.16, std 12.53, range [53.06, 98.12]

Secondary structure (DSSP, 8-state):
-PPPB-TTS-B--HHHHTS-SSPPPSS-SS-S----TTTT--HHHHHHHHHHHHTT--HHHHHHHHHHHHTHHHHHHHHHHHHH--

Foldseek 3Di:
DDFDADPVRHGDDPVVVPDDDPDDDPDPPDDPPQDDLVVVDDPVSVVVQVVCVVVPNNRSVVSPVVVCVVCVVVCCVVVVVVVPDD